Protein AF-A0A7V9J5Z7-F1 (afdb_monomer)

Solvent-accessible surface area (backbone atoms only — not comparable to full-atom values): 5614 Å² total; per-residue (Å²): 131,76,84,53,63,60,75,59,32,68,72,69,45,75,85,69,60,63,69,55,29,58,72,73,36,60,87,83,60,49,58,44,46,50,52,21,38,39,78,75,26,42,28,78,52,92,57,82,62,26,26,32,41,51,47,87,33,77,93,49,67,69,55,69,71,56,50,56,47,54,54,51,49,21,55,75,50,32,84,64,58,76,45,78,45,100,77,45,26,42,33,40,54,62,26,68,58

Radius of gyration: 14.34 Å; Cα contacts (8 Å, |Δi|>4): 137; chains: 1; bounding box: 35×30×29 Å

Sequence (97 aa):
MAVPDIPAAKRAGLPVDLDRLAADGDAWLSPEDRYALKTWGVCTQEQPGVFMIRVRNPGGALPTPHARGLARISRSFGPDWLHLTTRQNIELHWVED

Nearest PDB structures (foldseek):
  3mm6-assembly1_E  TM=7.416E-01  e=1.037E-02  Archaeoglobus fulgidus
  3b0n-assembly1_A  TM=6.525E-01  e=9.103E-03  Nicotiana tabacum
  3vm1-assembly1_A  TM=6.516E-01  e=9.103E-03  Nicotiana tabacum
  3vkt-assembly1_A  TM=6.502E-01  e=1.037E-02  Nicotiana tabacum
  3b0j-assembly1_A  TM=6.509E-01  e=1.181E-02  Nicotiana tabacum

pLDDT: mean 95.01, std 4.51, range [62.12, 98.25]

Mean predicted aligned error: 3.07 Å

Structure (mmCIF, N/CA/C/O backbone):
data_AF-A0A7V9J5Z7-F1
#
_entry.id   AF-A0A7V9J5Z7-F1
#
loop_
_atom_site.group_PDB
_atom_site.id
_atom_site.type_symbol
_atom_site.label_atom_id
_atom_site.label_alt_id
_atom_site.label_comp_id
_atom_site.label_asym_id
_atom_site.label_entity_id
_atom_site.label_seq_id
_atom_site.pdbx_PDB_ins_code
_atom_site.Cartn_x
_atom_site.Cartn_y
_atom_site.Cartn_z
_atom_site.occupancy
_atom_sit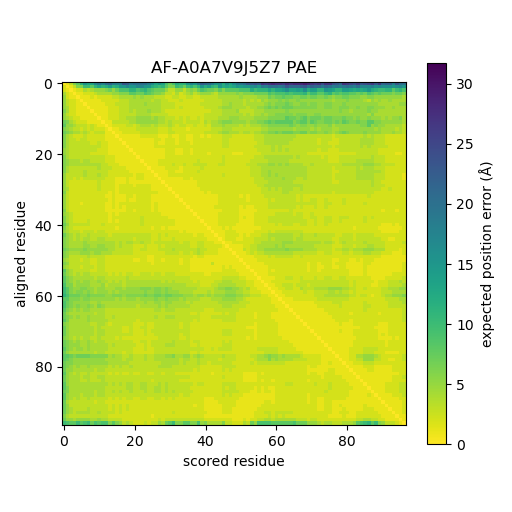e.B_iso_or_equiv
_atom_site.auth_seq_id
_atom_site.auth_comp_id
_atom_site.auth_asym_id
_atom_site.auth_atom_id
_atom_site.pdbx_PDB_model_num
ATOM 1 N N . MET A 1 1 ? 18.210 -6.152 -7.112 1.00 62.12 1 MET A N 1
ATOM 2 C CA . MET A 1 1 ? 17.244 -5.588 -8.082 1.00 62.12 1 MET A CA 1
ATOM 3 C C . MET A 1 1 ? 17.881 -4.385 -8.757 1.00 62.12 1 MET A C 1
ATOM 5 O O . MET A 1 1 ? 18.699 -3.736 -8.114 1.00 62.12 1 MET A O 1
ATOM 9 N N . ALA A 1 2 ? 17.552 -4.108 -10.019 1.00 77.31 2 ALA A N 1
ATOM 10 C CA . ALA A 1 2 ? 17.986 -2.875 -10.676 1.00 77.31 2 ALA A CA 1
ATOM 11 C C . ALA A 1 2 ? 17.389 -1.648 -9.958 1.00 77.31 2 ALA A C 1
ATOM 13 O O . ALA A 1 2 ? 16.302 -1.731 -9.383 1.00 77.31 2 ALA A O 1
ATOM 14 N N . VAL A 1 3 ? 18.125 -0.536 -9.941 1.00 87.25 3 VAL A N 1
ATOM 15 C CA . VAL A 1 3 ? 17.667 0.726 -9.342 1.00 87.25 3 VAL A CA 1
ATOM 16 C C . VAL A 1 3 ? 16.782 1.448 -10.363 1.00 87.25 3 VAL A C 1
ATOM 18 O O . VAL A 1 3 ? 17.261 1.663 -11.475 1.00 87.25 3 VAL A O 1
ATOM 21 N N . PRO A 1 4 ? 15.541 1.843 -10.017 1.00 90.25 4 PRO A N 1
ATOM 22 C CA . PRO A 1 4 ? 14.647 2.488 -10.972 1.00 90.25 4 PRO A CA 1
ATOM 23 C C . PRO A 1 4 ? 15.052 3.935 -11.281 1.00 90.25 4 PRO A C 1
ATOM 25 O O . PRO A 1 4 ? 15.537 4.656 -10.400 1.00 90.25 4 PRO A O 1
ATOM 28 N N . ASP A 1 5 ? 14.772 4.406 -12.501 1.00 93.31 5 ASP A N 1
ATOM 29 C CA . ASP A 1 5 ? 14.831 5.839 -12.839 1.00 93.31 5 ASP A CA 1
ATOM 30 C C . ASP A 1 5 ? 13.660 6.583 -12.174 1.00 93.31 5 ASP A C 1
ATOM 32 O O . ASP A 1 5 ? 12.544 6.688 -12.691 1.00 93.31 5 ASP A O 1
ATOM 36 N N . ILE A 1 6 ? 13.929 7.109 -10.980 1.00 92.12 6 ILE A N 1
ATOM 37 C CA . ILE A 1 6 ? 12.949 7.810 -10.148 1.00 92.12 6 ILE A CA 1
ATOM 38 C C . ILE A 1 6 ? 12.352 9.047 -10.848 1.00 92.12 6 ILE A C 1
ATOM 40 O O . ILE A 1 6 ? 11.123 9.193 -10.835 1.00 92.12 6 ILE A O 1
ATOM 44 N N . PRO A 1 7 ? 13.150 9.977 -11.419 1.00 93.81 7 PRO A N 1
ATOM 45 C CA . PRO A 1 7 ? 12.606 11.094 -12.184 1.00 93.81 7 PRO A CA 1
ATOM 46 C C . PRO A 1 7 ? 11.682 10.666 -13.326 1.00 93.81 7 PRO A C 1
ATOM 48 O O . PRO A 1 7 ? 10.636 11.293 -13.508 1.00 93.81 7 PRO A O 1
ATOM 51 N N . ALA A 1 8 ? 12.039 9.627 -14.085 1.00 90.62 8 ALA A N 1
ATOM 52 C CA . ALA A 1 8 ? 11.197 9.129 -15.169 1.00 90.62 8 ALA A CA 1
ATOM 53 C C . ALA A 1 8 ? 9.888 8.525 -14.646 1.00 90.62 8 ALA A C 1
ATOM 55 O O . ALA A 1 8 ? 8.821 8.933 -15.105 1.00 90.62 8 ALA A O 1
ATOM 56 N N . ALA A 1 9 ? 9.949 7.655 -13.634 1.00 89.50 9 ALA A N 1
ATOM 57 C CA . ALA A 1 9 ? 8.767 7.027 -13.041 1.00 89.50 9 ALA A CA 1
ATOM 58 C C . ALA A 1 9 ? 7.764 8.066 -12.505 1.00 89.50 9 ALA A C 1
ATOM 60 O O . ALA A 1 9 ? 6.565 7.971 -12.755 1.00 89.50 9 ALA A O 1
ATOM 61 N N . LYS A 1 10 ? 8.247 9.132 -11.848 1.00 89.81 10 LYS A N 1
ATOM 62 C CA . LYS A 1 10 ? 7.381 10.230 -11.375 1.00 89.81 10 LYS A CA 1
ATOM 63 C C . LYS A 1 10 ? 6.684 10.990 -12.504 1.00 89.81 10 LYS A C 1
ATOM 65 O O . LYS A 1 10 ? 5.586 11.491 -12.288 1.00 89.81 10 LYS A O 1
ATOM 70 N N . ARG A 1 11 ? 7.321 11.125 -13.673 1.00 92.31 11 ARG A N 1
ATOM 71 C CA . ARG A 1 11 ? 6.722 11.796 -14.840 1.00 92.31 11 ARG A CA 1
ATOM 72 C C . ARG A 1 11 ? 5.713 10.908 -15.564 1.00 92.31 11 ARG A C 1
ATOM 74 O O . ARG A 1 11 ? 4.758 11.439 -16.116 1.00 92.31 11 ARG A O 1
ATOM 81 N N . ALA A 1 12 ? 5.931 9.595 -15.570 1.00 89.44 12 ALA A N 1
ATOM 82 C CA . ALA A 1 12 ? 5.088 8.637 -16.280 1.00 89.44 12 ALA A CA 1
ATOM 83 C C . ALA A 1 12 ? 3.706 8.425 -15.628 1.00 89.44 12 ALA A C 1
ATOM 85 O O . ALA A 1 12 ? 2.763 8.050 -16.318 1.00 89.44 12 ALA A O 1
ATOM 86 N N . GLY A 1 13 ? 3.562 8.691 -14.325 1.00 92.25 13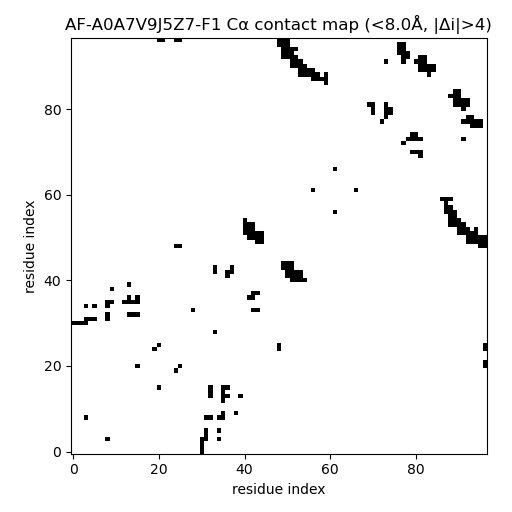 GLY A N 1
ATOM 87 C CA . GLY A 1 13 ? 2.309 8.467 -13.598 1.00 92.25 13 GLY A CA 1
ATOM 88 C C . GLY A 1 13 ? 2.193 7.031 -13.082 1.00 92.25 13 GLY A C 1
ATOM 89 O O . GLY A 1 13 ? 3.174 6.491 -12.576 1.00 92.25 13 GLY A O 1
ATOM 90 N N . LEU A 1 14 ? 0.995 6.434 -13.151 1.00 94.81 14 LEU A N 1
ATOM 91 C CA . LEU A 1 14 ? 0.766 5.027 -12.796 1.00 94.81 14 LEU A CA 1
ATOM 92 C C . LEU A 1 14 ? 0.603 4.187 -14.073 1.00 94.81 14 LEU A C 1
ATOM 94 O O . LEU A 1 14 ? -0.488 4.182 -14.638 1.00 94.81 14 LEU A O 1
ATOM 98 N N . PRO A 1 15 ? 1.657 3.496 -14.541 1.00 92.88 15 PRO A N 1
ATOM 99 C CA . PRO A 1 15 ? 1.563 2.601 -15.694 1.00 92.88 15 PRO A CA 1
ATOM 100 C C . PRO A 1 15 ? 0.998 1.218 -15.331 1.00 92.88 15 PRO A C 1
ATOM 102 O O . PRO A 1 15 ? 0.724 0.419 -16.221 1.00 92.88 15 PRO A O 1
ATOM 105 N N . VAL A 1 16 ? 0.855 0.924 -14.035 1.00 95.94 16 VAL A N 1
ATOM 106 C CA . VAL A 1 16 ? 0.432 -0.382 -13.525 1.00 95.94 16 VAL A CA 1
ATOM 107 C C . VAL A 1 16 ? -1.077 -0.540 -13.650 1.00 95.94 16 VAL A C 1
ATOM 109 O O . VAL A 1 16 ? -1.839 0.268 -13.120 1.00 95.94 16 VAL A O 1
ATOM 112 N N . ASP A 1 17 ? -1.486 -1.620 -14.306 1.00 96.38 17 ASP A N 1
ATOM 113 C CA . ASP A 1 17 ? -2.859 -2.110 -14.292 1.00 96.38 17 ASP A CA 1
ATOM 114 C C . ASP A 1 17 ? -3.144 -2.784 -12.939 1.00 96.38 17 ASP A C 1
ATOM 116 O O . ASP A 1 17 ? -2.573 -3.830 -12.620 1.00 96.38 17 ASP A O 1
ATOM 120 N N . LEU A 1 18 ? -3.991 -2.146 -12.127 1.00 95.38 18 LEU A N 1
ATOM 121 C CA . LEU A 1 18 ? -4.340 -2.633 -10.792 1.00 95.38 18 LEU A CA 1
ATOM 122 C C . LEU A 1 18 ? -5.281 -3.840 -10.832 1.00 95.38 18 LEU A C 1
ATOM 124 O O . LEU A 1 18 ? -5.219 -4.661 -9.922 1.00 95.38 18 LEU A O 1
ATOM 128 N N . ASP A 1 19 ? -6.115 -3.968 -11.867 1.00 96.75 19 ASP A N 1
ATOM 129 C CA . ASP A 1 19 ? -7.005 -5.123 -12.009 1.00 96.75 19 ASP A CA 1
ATOM 130 C C . ASP A 1 19 ? -6.183 -6.361 -12.362 1.00 96.75 19 ASP A C 1
ATOM 132 O O . ASP A 1 19 ? -6.402 -7.442 -11.816 1.00 96.75 19 ASP A O 1
ATOM 136 N N . ARG A 1 20 ? -5.175 -6.190 -13.226 1.00 97.44 20 ARG A N 1
ATOM 137 C CA . ARG A 1 20 ? -4.203 -7.247 -13.501 1.00 97.44 20 ARG A CA 1
ATOM 138 C C . ARG A 1 20 ? -3.376 -7.596 -12.270 1.00 97.44 20 ARG A C 1
ATOM 140 O O . ARG A 1 20 ? -3.137 -8.774 -12.041 1.00 97.44 20 ARG A O 1
ATOM 147 N N . LEU A 1 21 ? -2.927 -6.601 -11.501 1.00 96.88 21 LEU A N 1
ATOM 148 C CA . LEU A 1 21 ? -2.191 -6.844 -10.258 1.00 96.88 21 LEU A CA 1
ATOM 149 C C . LEU A 1 21 ? -3.011 -7.742 -9.317 1.00 96.88 21 LEU A C 1
ATOM 151 O O . LEU A 1 21 ? -2.537 -8.821 -8.993 1.00 96.88 21 LEU A O 1
ATOM 155 N N . ALA A 1 22 ? -4.271 -7.376 -9.057 1.00 95.12 22 ALA A N 1
ATOM 156 C CA . ALA A 1 22 ? -5.192 -8.129 -8.199 1.00 95.12 22 ALA A CA 1
ATOM 157 C C . ALA A 1 22 ? -5.560 -9.536 -8.709 1.00 95.12 22 ALA A C 1
ATOM 159 O O . ALA A 1 22 ? -6.071 -10.357 -7.949 1.00 95.12 22 ALA A O 1
ATOM 160 N N . ALA A 1 23 ? -5.390 -9.810 -10.005 1.00 97.00 23 ALA A N 1
ATOM 161 C CA . ALA A 1 23 ? -5.724 -11.101 -10.608 1.00 97.00 23 ALA A CA 1
ATOM 162 C C . ALA A 1 23 ? -4.506 -12.026 -10.760 1.00 97.00 23 ALA A C 1
ATOM 164 O O . ALA A 1 23 ? -4.616 -13.233 -10.536 1.00 97.00 23 ALA A O 1
ATOM 165 N N . ASP A 1 24 ? -3.366 -11.465 -11.166 1.00 97.06 24 ASP A N 1
ATOM 166 C CA . ASP A 1 24 ? -2.158 -12.205 -11.547 1.00 97.06 24 ASP A CA 1
ATOM 167 C C . ASP A 1 24 ? -1.069 -12.178 -10.454 1.00 97.06 24 ASP A C 1
ATOM 169 O O . ASP A 1 24 ? -0.087 -12.921 -10.552 1.00 97.06 24 ASP A O 1
ATOM 173 N N . GLY A 1 25 ? -1.202 -11.306 -9.451 1.00 96.19 25 GLY A N 1
ATOM 174 C CA . GLY A 1 25 ? -0.176 -11.006 -8.456 1.00 96.19 25 GLY A CA 1
ATOM 175 C C . GLY A 1 25 ? 0.962 -10.122 -8.983 1.00 96.19 25 GLY A C 1
ATOM 176 O O . GLY A 1 25 ? 0.977 -9.646 -10.123 1.00 96.19 25 GLY A O 1
ATOM 177 N N . ASP A 1 26 ? 1.963 -9.888 -8.139 1.00 95.75 26 ASP A N 1
ATOM 178 C CA . ASP A 1 26 ? 2.984 -8.851 -8.307 1.00 95.75 26 ASP A CA 1
ATOM 179 C C . ASP A 1 26 ? 4.241 -9.299 -9.077 1.00 95.75 26 ASP A C 1
ATOM 181 O O . ASP A 1 26 ? 5.152 -8.500 -9.343 1.00 95.75 26 ASP A O 1
ATOM 185 N N . ALA A 1 27 ? 4.303 -10.575 -9.461 1.00 95.00 27 ALA A N 1
ATOM 186 C CA . ALA A 1 27 ? 5.493 -11.206 -10.030 1.00 95.00 27 ALA A CA 1
ATOM 187 C C . ALA A 1 27 ? 5.946 -10.583 -11.364 1.00 95.00 27 ALA A C 1
ATOM 189 O O . ALA A 1 27 ? 7.122 -10.670 -11.722 1.00 95.00 27 ALA A O 1
ATOM 190 N N . TRP A 1 28 ? 5.032 -9.944 -12.102 1.00 95.12 28 TRP A N 1
ATOM 191 C CA . TRP A 1 28 ? 5.320 -9.294 -13.384 1.00 95.12 28 TRP A CA 1
ATOM 192 C C . TRP A 1 28 ? 5.818 -7.847 -13.248 1.00 95.12 28 TRP A C 1
ATOM 194 O O . TRP A 1 28 ? 6.280 -7.278 -14.238 1.00 95.12 28 TRP A O 1
ATOM 204 N N . LEU A 1 29 ? 5.740 -7.245 -12.056 1.00 95.06 29 LEU A N 1
ATOM 205 C CA . LEU A 1 29 ? 6.092 -5.840 -11.848 1.00 95.06 29 LEU A CA 1
ATOM 206 C C . LEU A 1 29 ? 7.604 -5.602 -11.936 1.00 95.06 29 LEU A C 1
ATOM 208 O O . LEU A 1 29 ? 8.395 -6.200 -11.195 1.00 95.06 29 LEU A O 1
ATOM 212 N N . SER A 1 30 ? 7.998 -4.633 -12.760 1.00 94.19 30 SER A N 1
ATOM 213 C CA . SER A 1 30 ? 9.373 -4.128 -12.807 1.00 94.19 30 SER A CA 1
ATOM 214 C C . SER A 1 30 ? 9.724 -3.268 -11.573 1.00 94.19 30 SER A C 1
ATOM 216 O O . SER A 1 30 ? 8.836 -2.822 -10.836 1.00 94.19 30 SER A O 1
ATOM 218 N N . PRO A 1 31 ? 11.016 -2.982 -11.312 1.00 93.00 31 PRO A N 1
ATOM 219 C CA . PRO A 1 31 ? 11.413 -2.019 -10.280 1.00 93.00 31 PRO A CA 1
ATOM 220 C C . PRO A 1 31 ? 10.789 -0.626 -10.467 1.00 93.00 31 PRO A C 1
ATOM 222 O O . PRO A 1 31 ? 10.448 0.038 -9.484 1.00 93.00 31 PRO A O 1
ATOM 225 N N . GLU A 1 32 ? 10.621 -0.186 -11.712 1.00 93.94 32 GLU A N 1
ATOM 226 C CA . GLU A 1 32 ? 9.968 1.066 -12.085 1.00 93.94 32 GLU A CA 1
ATOM 227 C C . GLU A 1 32 ? 8.480 1.051 -11.725 1.00 93.94 32 GLU A C 1
ATOM 229 O O . GLU A 1 32 ? 8.006 2.005 -11.107 1.00 93.94 32 GLU A O 1
ATOM 234 N N . ASP A 1 33 ? 7.771 -0.042 -12.021 1.00 95.19 33 ASP A N 1
ATOM 235 C CA . ASP A 1 33 ? 6.355 -0.223 -11.668 1.00 95.19 33 ASP A CA 1
ATOM 236 C C . ASP A 1 33 ? 6.151 -0.183 -10.152 1.00 95.19 33 ASP A C 1
ATOM 238 O O . ASP A 1 33 ? 5.281 0.524 -9.638 1.00 95.19 33 ASP A O 1
ATOM 242 N N . ARG A 1 34 ? 7.023 -0.876 -9.412 1.00 94.81 34 ARG A N 1
ATOM 243 C CA . ARG A 1 34 ? 7.029 -0.880 -7.941 1.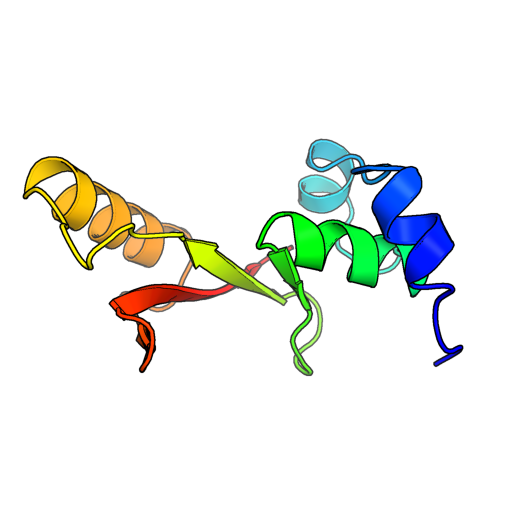00 94.81 34 ARG A CA 1
ATOM 244 C C . ARG A 1 34 ? 7.278 0.518 -7.374 1.00 94.81 34 ARG A C 1
ATOM 246 O O . ARG A 1 34 ? 6.654 0.916 -6.386 1.00 94.81 34 ARG A O 1
ATOM 253 N N . TYR A 1 35 ? 8.159 1.301 -8.001 1.00 95.12 35 TYR A N 1
ATOM 254 C CA . TYR A 1 35 ? 8.366 2.696 -7.613 1.00 95.12 35 TYR A CA 1
ATOM 255 C C . TYR A 1 35 ? 7.165 3.583 -7.970 1.00 95.12 35 TYR A C 1
ATOM 257 O O . TYR A 1 35 ? 6.789 4.451 -7.177 1.00 95.12 35 TYR A O 1
ATOM 265 N N . ALA A 1 36 ? 6.548 3.371 -9.132 1.00 95.38 36 ALA A N 1
ATOM 266 C CA . ALA A 1 36 ? 5.356 4.094 -9.549 1.00 95.38 36 ALA A CA 1
ATOM 267 C C . ALA A 1 36 ? 4.202 3.850 -8.566 1.00 95.38 36 ALA A C 1
ATOM 269 O O . ALA A 1 36 ? 3.680 4.817 -8.015 1.00 95.38 36 ALA A O 1
ATOM 270 N N . LEU A 1 37 ? 3.896 2.596 -8.222 1.00 96.50 37 LEU A N 1
ATOM 271 C CA . LEU A 1 37 ? 2.910 2.225 -7.194 1.00 96.50 37 LEU A CA 1
ATOM 272 C C . LEU A 1 37 ? 3.127 2.967 -5.869 1.00 96.50 37 LEU A C 1
ATOM 274 O O . LEU A 1 37 ? 2.192 3.541 -5.301 1.00 96.50 37 LEU A O 1
ATOM 278 N N . LYS A 1 38 ? 4.385 3.068 -5.420 1.00 95.75 38 LYS A N 1
ATOM 279 C CA . LYS A 1 38 ? 4.740 3.785 -4.186 1.00 95.75 38 LYS A CA 1
ATOM 280 C C . LYS A 1 38 ? 4.335 5.257 -4.230 1.00 95.75 38 LYS A C 1
ATOM 282 O O . LYS A 1 38 ? 3.970 5.826 -3.198 1.00 95.75 38 LYS A O 1
ATOM 287 N N . THR A 1 39 ? 4.385 5.894 -5.399 1.00 94.81 39 THR A N 1
ATOM 288 C CA . THR A 1 39 ? 3.964 7.298 -5.556 1.00 94.81 39 THR A CA 1
ATOM 289 C C . THR A 1 39 ? 2.453 7.486 -5.378 1.00 94.81 39 THR A C 1
ATOM 291 O O . THR A 1 39 ? 2.021 8.580 -5.016 1.00 94.81 39 THR A O 1
ATOM 294 N N . TRP A 1 40 ? 1.684 6.401 -5.509 1.00 95.62 40 TRP A N 1
ATOM 295 C CA . TRP A 1 40 ? 0.235 6.323 -5.300 1.00 95.62 40 TRP A CA 1
ATOM 296 C C . TRP A 1 40 ? -0.157 5.708 -3.948 1.00 95.62 40 TRP A C 1
ATOM 298 O O . TRP A 1 40 ? -1.336 5.521 -3.669 1.00 95.62 40 TRP A O 1
ATOM 308 N N . GLY A 1 41 ? 0.817 5.446 -3.072 1.00 96.75 41 GLY A N 1
ATOM 309 C CA . GLY A 1 41 ? 0.584 4.927 -1.724 1.00 96.75 41 GLY A CA 1
ATOM 310 C C . GLY A 1 41 ? 0.582 3.403 -1.612 1.00 96.75 41 GLY A C 1
ATOM 311 O O . GLY A 1 41 ? 0.446 2.914 -0.496 1.00 96.75 41 GLY A O 1
ATOM 312 N N . VAL A 1 42 ? 0.804 2.669 -2.706 1.00 97.38 42 VAL A N 1
ATOM 313 C CA . VAL A 1 42 ? 0.943 1.204 -2.720 1.00 97.38 42 VAL A CA 1
ATOM 314 C C . VAL A 1 42 ? 2.427 0.852 -2.630 1.00 97.38 42 VAL A C 1
ATOM 316 O O . VAL A 1 42 ? 3.192 1.058 -3.565 1.00 97.38 42 VAL A O 1
ATOM 319 N N . CYS A 1 43 ? 2.883 0.403 -1.468 1.00 96.56 43 CYS A N 1
ATOM 320 C CA . CYS A 1 43 ? 4.302 0.236 -1.170 1.00 96.56 43 CYS A CA 1
ATOM 321 C C . CYS A 1 43 ? 4.652 -1.246 -1.042 1.00 96.56 43 CYS A C 1
ATOM 323 O O . CYS A 1 43 ? 4.108 -1.932 -0.183 1.00 96.56 43 CYS A O 1
ATOM 325 N N . THR A 1 44 ? 5.597 -1.724 -1.850 1.00 94.88 44 THR A N 1
ATOM 326 C CA . THR A 1 44 ? 6.124 -3.093 -1.746 1.00 94.88 44 THR A CA 1
ATOM 327 C C . THR A 1 44 ? 6.697 -3.363 -0.358 1.00 94.88 44 THR A C 1
ATOM 329 O O . THR A 1 44 ? 7.383 -2.497 0.201 1.00 94.88 44 THR A O 1
ATOM 332 N N . GLN A 1 45 ? 6.468 -4.564 0.162 1.00 94.62 45 GLN A N 1
ATOM 333 C CA . GLN A 1 45 ? 7.126 -5.059 1.368 1.00 94.62 45 GLN A CA 1
ATOM 334 C C . GLN A 1 45 ? 8.269 -6.022 1.015 1.00 94.62 45 GLN A C 1
ATOM 336 O O . GLN A 1 45 ? 8.478 -6.352 -0.150 1.00 94.62 45 GLN A O 1
ATOM 341 N N . GLU A 1 46 ? 9.054 -6.429 2.015 1.00 91.94 46 GLU A N 1
ATOM 342 C CA . GLU A 1 46 ? 10.041 -7.505 1.829 1.00 91.94 46 GLU A CA 1
ATOM 343 C C . GLU A 1 46 ? 9.359 -8.872 1.715 1.00 91.94 46 GLU A C 1
ATOM 345 O O . GLU A 1 46 ? 9.885 -9.782 1.077 1.00 91.94 46 GLU A O 1
ATOM 350 N N . GLN A 1 47 ? 8.184 -9.009 2.333 1.00 94.31 47 GLN A N 1
ATOM 351 C CA . GLN A 1 47 ? 7.327 -10.172 2.194 1.00 94.31 47 GLN A CA 1
ATOM 352 C C . GLN A 1 47 ? 6.738 -10.208 0.771 1.00 94.31 47 GLN A C 1
ATOM 354 O O . GLN A 1 47 ? 6.222 -9.187 0.311 1.00 94.31 47 GLN A O 1
ATOM 359 N N . PRO A 1 48 ? 6.818 -11.352 0.069 1.00 92.06 48 PRO A N 1
ATOM 360 C CA . PRO A 1 48 ? 6.254 -11.495 -1.270 1.00 92.06 48 PRO A CA 1
ATOM 361 C C . PRO A 1 48 ? 4.722 -11.515 -1.230 1.00 92.06 48 PRO A C 1
ATOM 363 O O . PRO A 1 48 ? 4.141 -11.956 -0.238 1.00 92.06 48 PRO A O 1
ATOM 366 N N . GLY A 1 49 ? 4.089 -11.073 -2.321 1.00 95.06 49 GLY A N 1
ATOM 367 C CA . GLY A 1 49 ? 2.633 -11.117 -2.493 1.00 95.06 49 GLY A CA 1
ATOM 368 C C . GLY A 1 49 ? 1.849 -10.163 -1.592 1.00 95.06 49 GLY A C 1
ATOM 369 O O . GLY A 1 49 ? 0.652 -10.330 -1.406 1.00 95.06 49 GLY A O 1
ATOM 370 N N . VAL A 1 50 ? 2.519 -9.192 -0.959 1.00 97.12 50 VAL A N 1
ATOM 371 C CA . VAL A 1 50 ? 1.853 -8.229 -0.080 1.00 97.12 50 VAL A CA 1
ATOM 372 C C . VAL A 1 50 ? 2.407 -6.814 -0.204 1.00 97.12 50 VAL A C 1
ATOM 374 O O . VAL A 1 50 ? 3.596 -6.563 -0.435 1.00 97.12 50 VAL A O 1
ATOM 377 N N . PHE A 1 51 ? 1.522 -5.858 0.053 1.00 98.06 51 PHE A N 1
ATOM 378 C CA . PHE A 1 51 ? 1.788 -4.433 0.031 1.00 98.06 51 PHE A CA 1
ATOM 379 C C . PHE A 1 51 ? 1.419 -3.762 1.360 1.00 98.06 51 PHE A C 1
ATOM 381 O O . PHE A 1 51 ? 0.545 -4.190 2.117 1.00 98.06 51 PHE A O 1
ATOM 388 N N . MET A 1 52 ? 2.103 -2.654 1.646 1.00 98.06 52 MET A N 1
ATOM 389 C CA . MET A 1 52 ? 1.635 -1.642 2.586 1.00 98.06 52 MET A CA 1
ATOM 390 C C . MET A 1 52 ? 0.884 -0.559 1.816 1.00 98.06 52 MET A C 1
ATOM 392 O O . MET A 1 52 ? 1.423 0.009 0.867 1.00 98.06 52 MET A O 1
ATOM 396 N N . ILE A 1 53 ? -0.326 -0.227 2.257 1.00 97.94 53 ILE A N 1
ATOM 397 C CA . ILE A 1 53 ? -1.133 0.848 1.682 1.00 97.94 53 ILE A CA 1
ATOM 398 C C . ILE A 1 53 ? -1.124 2.047 2.624 1.00 97.94 53 ILE A C 1
ATOM 400 O O . ILE A 1 53 ? -1.621 1.973 3.749 1.00 97.94 53 ILE A O 1
ATOM 404 N N . ARG A 1 54 ? -0.590 3.180 2.160 1.00 98.00 54 ARG A N 1
ATOM 405 C CA . ARG A 1 54 ? -0.558 4.432 2.924 1.00 98.00 54 ARG A CA 1
ATOM 406 C C . ARG A 1 54 ? -1.714 5.343 2.538 1.00 98.00 54 ARG A C 1
ATOM 408 O O . ARG A 1 54 ? -1.776 5.855 1.422 1.00 98.00 54 ARG A O 1
ATOM 415 N N . VAL A 1 55 ? -2.552 5.663 3.517 1.00 96.88 55 VAL A N 1
ATOM 416 C CA . VAL A 1 55 ? -3.648 6.627 3.383 1.00 96.88 55 VAL A CA 1
ATOM 417 C C . VAL A 1 55 ? -3.182 7.993 3.876 1.00 96.88 55 VAL A C 1
ATOM 419 O O . VAL A 1 55 ? -2.776 8.157 5.030 1.00 96.88 55 VAL A O 1
ATOM 422 N N . ARG A 1 56 ? -3.235 9.001 2.999 1.00 95.50 56 ARG A N 1
ATOM 423 C CA . ARG A 1 56 ? -2.908 10.383 3.371 1.00 95.50 56 ARG A CA 1
ATOM 424 C C . ARG A 1 56 ? -4.042 10.985 4.205 1.00 95.50 56 ARG A C 1
ATOM 426 O O . ARG A 1 56 ? -5.190 10.992 3.779 1.00 95.50 56 ARG A O 1
ATOM 433 N N . ASN A 1 57 ? -3.688 11.557 5.350 1.00 96.00 57 ASN A N 1
ATOM 434 C CA . ASN A 1 57 ? -4.590 12.176 6.313 1.00 96.00 57 ASN A CA 1
ATOM 435 C C . ASN A 1 57 ? -4.123 13.613 6.627 1.00 96.00 57 ASN A C 1
ATOM 437 O O . ASN A 1 57 ? -3.350 13.828 7.567 1.00 96.00 57 ASN A O 1
ATOM 441 N N . PRO A 1 58 ? -4.508 14.611 5.808 1.00 94.69 58 PRO A N 1
ATOM 442 C CA . PRO A 1 58 ? -4.070 15.993 5.987 1.00 94.69 58 PRO A CA 1
ATOM 443 C C . PRO A 1 58 ? -4.418 16.531 7.381 1.00 94.69 58 PRO A C 1
ATOM 445 O O . PRO A 1 58 ? -5.558 16.438 7.829 1.00 94.69 58 PRO A O 1
ATOM 448 N N . GLY A 1 59 ? -3.421 17.082 8.079 1.00 95.75 59 GLY A N 1
ATOM 449 C CA . GLY A 1 59 ? -3.592 17.627 9.431 1.00 95.75 59 GLY A CA 1
ATOM 450 C C . GLY A 1 59 ? -3.959 16.593 10.503 1.00 95.75 59 GLY A C 1
ATOM 451 O O . GLY A 1 59 ? -4.344 16.980 11.601 1.00 95.75 59 GLY A O 1
ATOM 452 N N . GLY A 1 60 ? -3.883 15.293 10.200 1.00 95.25 60 GLY A N 1
ATOM 453 C CA . GLY A 1 60 ? -4.269 14.239 11.137 1.00 95.25 60 GLY A CA 1
ATOM 454 C C . GLY A 1 60 ? -5.783 14.101 11.353 1.00 95.25 60 GLY A C 1
ATOM 455 O O . GLY A 1 60 ? -6.200 13.306 12.195 1.00 95.25 60 GLY A O 1
ATOM 456 N N . ALA A 1 61 ? -6.620 14.832 10.611 1.00 95.94 61 ALA A N 1
ATOM 457 C CA . ALA A 1 61 ? -8.060 14.880 10.835 1.00 95.94 61 ALA A CA 1
ATOM 458 C C . ALA A 1 61 ? -8.777 13.633 10.290 1.00 95.94 61 ALA A C 1
ATOM 460 O O . ALA A 1 61 ? -9.040 13.525 9.095 1.00 95.94 61 ALA A O 1
ATOM 461 N N . LEU A 1 62 ? -9.171 12.722 11.187 1.00 95.56 62 LEU A N 1
ATOM 462 C CA . LEU A 1 62 ? -9.873 11.487 10.831 1.00 95.56 62 LEU A CA 1
ATOM 463 C C . LEU A 1 62 ? -11.330 11.479 11.340 1.00 95.56 62 LEU A C 1
ATOM 465 O O . LEU A 1 62 ? -11.591 11.023 12.455 1.00 95.56 62 LEU A O 1
ATOM 469 N N . PRO A 1 63 ? -12.305 11.948 10.535 1.00 96.62 63 PRO A N 1
ATOM 470 C CA . PRO A 1 63 ? -13.722 11.855 10.869 1.00 96.62 63 PRO A CA 1
ATOM 471 C C . PRO A 1 63 ? -14.170 10.420 11.164 1.00 96.62 63 PRO A C 1
ATOM 473 O O . PRO A 1 63 ? -13.706 9.462 10.539 1.00 96.62 63 PRO A O 1
ATOM 476 N N . THR A 1 64 ? -15.153 10.268 12.055 1.00 98.00 64 THR A N 1
ATOM 477 C CA . THR A 1 64 ? -15.688 8.958 12.461 1.00 98.00 64 THR A CA 1
ATOM 478 C C . THR A 1 64 ? -16.087 8.047 11.287 1.00 98.00 64 THR A C 1
ATOM 480 O O . THR A 1 64 ? -15.767 6.858 11.352 1.00 98.00 64 THR A O 1
ATOM 483 N N . PRO A 1 65 ? -16.728 8.528 10.198 1.00 98.00 65 PRO A N 1
ATOM 484 C CA . PRO A 1 65 ? -17.042 7.672 9.052 1.00 98.00 65 PRO A CA 1
ATOM 485 C C . PRO A 1 65 ? -15.797 7.092 8.367 1.00 98.00 65 PRO A C 1
ATOM 487 O O . PRO A 1 65 ? -15.791 5.909 8.029 1.00 98.00 65 PRO A O 1
ATOM 490 N N . HIS A 1 66 ? -14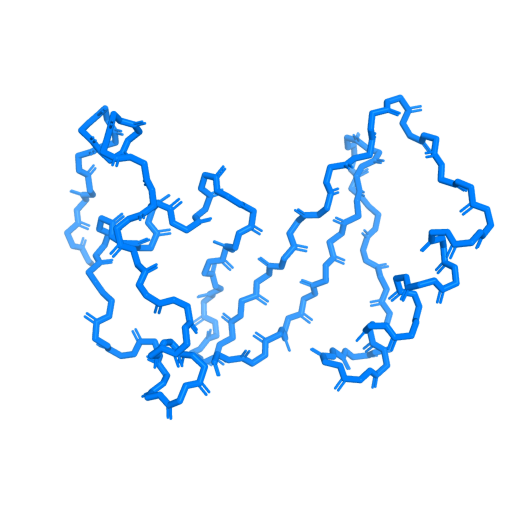.729 7.886 8.225 1.00 97.12 66 HIS A N 1
ATOM 491 C CA . HIS A 1 66 ? -13.462 7.438 7.639 1.00 97.12 66 HIS A CA 1
ATOM 492 C C . HIS A 1 66 ? -12.751 6.443 8.557 1.00 97.12 66 HIS A C 1
ATOM 494 O O . HIS A 1 66 ? -12.321 5.394 8.088 1.00 97.12 66 HIS A O 1
ATOM 500 N N . ALA A 1 67 ? -12.712 6.706 9.869 1.00 96.50 67 ALA A N 1
ATOM 501 C CA . ALA A 1 67 ? -12.155 5.769 10.847 1.00 96.50 67 ALA A CA 1
ATOM 502 C C . ALA A 1 67 ? -12.865 4.405 10.800 1.00 96.50 67 ALA A C 1
ATOM 504 O O . ALA A 1 67 ? -12.221 3.359 10.733 1.00 96.50 67 ALA A O 1
ATOM 505 N N . ARG A 1 68 ? -14.207 4.403 10.764 1.00 97.88 68 ARG A N 1
ATOM 506 C CA . ARG A 1 68 ? -14.995 3.167 10.624 1.00 97.88 68 ARG A CA 1
ATOM 507 C C . ARG A 1 68 ? -14.766 2.483 9.274 1.00 97.88 68 ARG A C 1
ATOM 509 O O . ARG A 1 68 ? -14.787 1.258 9.224 1.00 97.88 68 ARG A O 1
ATOM 516 N N . GLY A 1 69 ? -14.565 3.252 8.203 1.00 97.94 69 GLY A N 1
ATOM 517 C CA . GLY A 1 69 ? -14.204 2.739 6.881 1.00 97.94 69 GLY A CA 1
ATOM 518 C C . GLY A 1 69 ? -12.865 2.007 6.896 1.00 97.94 69 GLY A C 1
ATOM 519 O O . GLY A 1 69 ? -12.823 0.832 6.548 1.00 97.94 69 GLY A O 1
ATOM 520 N N . LEU A 1 70 ? -11.812 2.658 7.396 1.00 97.25 70 LEU A N 1
ATOM 521 C CA . LEU A 1 70 ? -10.478 2.064 7.528 1.00 97.25 70 LEU A CA 1
ATOM 522 C C . LEU A 1 70 ? -10.498 0.799 8.392 1.00 97.25 70 LEU A C 1
ATOM 524 O O . LEU A 1 70 ? -9.892 -0.199 8.022 1.00 97.25 70 LEU A O 1
ATOM 528 N N . ALA A 1 71 ? -11.251 0.806 9.496 1.00 97.12 71 ALA A N 1
ATOM 529 C CA . ALA A 1 71 ? -11.402 -0.374 10.3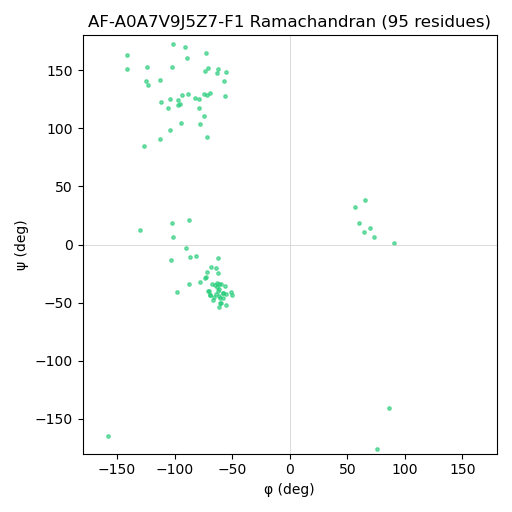44 1.00 97.12 71 ALA A CA 1
ATOM 530 C C . ALA A 1 71 ? -12.082 -1.549 9.616 1.00 97.12 71 ALA A C 1
ATOM 532 O O . ALA A 1 71 ? -11.729 -2.698 9.850 1.00 97.12 71 ALA A O 1
ATOM 533 N N . ARG A 1 72 ? -13.062 -1.290 8.736 1.00 98.25 72 ARG A N 1
ATOM 534 C CA . ARG A 1 72 ? -13.666 -2.351 7.911 1.00 98.25 72 ARG A CA 1
ATOM 535 C C . ARG A 1 72 ? -12.687 -2.876 6.865 1.00 98.25 72 ARG A C 1
ATOM 537 O O . ARG A 1 72 ? -12.587 -4.084 6.721 1.00 98.25 72 ARG A O 1
ATOM 544 N N . ILE A 1 73 ? -11.958 -1.989 6.187 1.00 97.56 73 ILE A N 1
ATOM 545 C C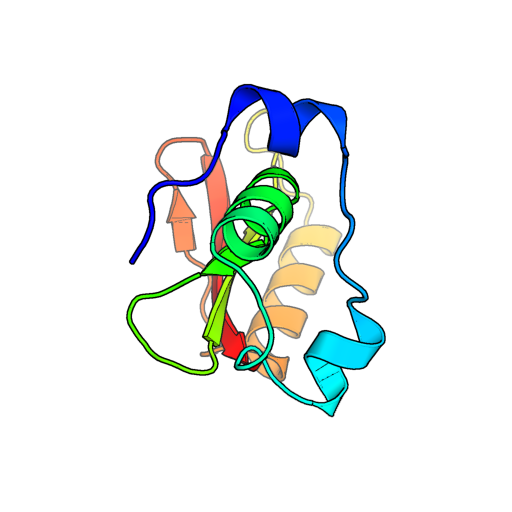A . ILE A 1 73 ? -10.962 -2.378 5.177 1.00 97.56 73 ILE A CA 1
ATOM 546 C C . ILE A 1 73 ? -9.874 -3.244 5.819 1.00 97.56 73 ILE A C 1
ATOM 548 O O . ILE A 1 73 ? -9.574 -4.310 5.298 1.00 97.56 73 ILE A O 1
ATOM 552 N N . SER A 1 74 ? -9.347 -2.841 6.979 1.00 97.06 74 SER A N 1
ATOM 553 C CA . SER A 1 74 ? -8.324 -3.612 7.696 1.00 97.06 74 SER A CA 1
ATOM 554 C C . SER A 1 74 ? -8.809 -5.002 8.128 1.00 97.06 74 SER A C 1
ATOM 556 O O . SER A 1 74 ? -8.036 -5.947 8.064 1.00 97.06 74 SER A O 1
ATOM 558 N N . ARG A 1 75 ? -10.092 -5.168 8.487 1.00 97.19 75 ARG A N 1
ATOM 559 C CA . ARG A 1 75 ? -10.673 -6.500 8.750 1.00 97.19 75 ARG A CA 1
ATOM 560 C C . ARG A 1 75 ? -10.788 -7.385 7.522 1.00 97.19 75 ARG A C 1
ATOM 562 O O . ARG A 1 75 ? -10.744 -8.600 7.653 1.00 97.19 75 ARG A O 1
ATOM 569 N N . SER A 1 76 ? -11.054 -6.787 6.367 1.00 97.06 76 SER A N 1
ATOM 570 C CA . SER A 1 76 ? -11.326 -7.532 5.138 1.00 97.06 76 SER A CA 1
ATOM 571 C C . SER A 1 76 ? -10.061 -7.877 4.361 1.00 97.06 76 SER A C 1
ATOM 573 O O . SER A 1 76 ? -10.024 -8.924 3.734 1.00 97.06 76 SER A O 1
ATOM 575 N N . PHE A 1 77 ? -9.056 -7.002 4.395 1.00 96.06 77 PHE A N 1
ATOM 576 C CA . PHE A 1 77 ? -7.882 -7.069 3.519 1.00 96.06 77 PHE A CA 1
ATOM 577 C C . PHE A 1 77 ? -6.558 -6.970 4.282 1.00 96.06 77 PHE A C 1
ATOM 579 O O . PHE A 1 77 ? -5.523 -6.696 3.690 1.00 96.06 77 PHE A O 1
ATOM 586 N N . GLY A 1 78 ? -6.586 -7.097 5.605 1.00 93.12 78 GLY A N 1
ATOM 587 C CA . GLY A 1 78 ? -5.401 -6.969 6.434 1.00 93.12 78 GLY A CA 1
ATOM 588 C C . GLY A 1 78 ? -5.567 -7.668 7.784 1.00 93.12 78 GLY A C 1
ATOM 589 O O . GLY A 1 78 ? -6.482 -8.467 7.980 1.00 93.12 78 GLY A O 1
ATOM 590 N N . PRO A 1 79 ? -4.686 -7.365 8.743 1.00 94.81 79 PRO A N 1
ATOM 591 C CA . PRO A 1 79 ? -4.604 -8.087 10.011 1.00 94.81 79 PRO A CA 1
ATOM 592 C C . PRO A 1 79 ? -5.542 -7.560 11.121 1.00 94.81 79 PRO A C 1
ATOM 594 O O . PRO A 1 79 ? -5.259 -7.779 12.297 1.00 94.81 79 PRO A O 1
ATOM 597 N N . ASP A 1 80 ? -6.623 -6.838 10.789 1.00 96.50 80 ASP A N 1
ATOM 598 C CA . ASP A 1 80 ? -7.546 -6.189 11.753 1.00 96.50 80 ASP A CA 1
ATOM 599 C C . ASP A 1 80 ? -6.865 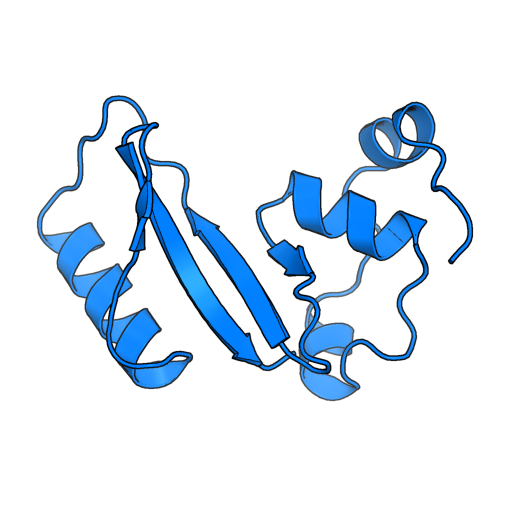-5.200 12.727 1.00 96.50 80 ASP A C 1
ATOM 601 O O . ASP A 1 80 ? -7.268 -5.000 13.874 1.00 96.50 80 ASP A O 1
ATOM 605 N N . TRP A 1 81 ? -5.812 -4.527 12.259 1.00 97.25 81 TRP A N 1
ATOM 606 C CA . TRP A 1 81 ? -5.241 -3.357 12.925 1.00 97.25 81 TRP A CA 1
ATOM 607 C C . TRP A 1 81 ? -4.789 -2.294 11.917 1.00 97.25 81 TRP A C 1
ATOM 609 O O . TRP A 1 81 ? -4.669 -2.537 10.715 1.00 97.25 81 TRP A O 1
ATOM 619 N N . LEU A 1 82 ? -4.590 -1.070 12.406 1.00 97.44 82 LEU A N 1
ATOM 620 C CA . LEU A 1 82 ? -4.138 0.074 11.615 1.00 97.44 82 LEU A CA 1
ATOM 621 C C . LEU A 1 82 ? -2.858 0.637 12.225 1.00 97.44 82 LEU A C 1
ATOM 623 O O . LEU A 1 82 ? -2.772 0.797 13.444 1.00 97.44 82 LEU A O 1
ATOM 627 N N . HIS A 1 83 ? -1.882 0.977 11.387 1.00 97.88 83 HIS A N 1
ATOM 628 C CA . HIS A 1 83 ? -0.672 1.658 11.833 1.00 97.88 83 HIS A CA 1
ATOM 629 C C . HIS A 1 83 ? -0.883 3.17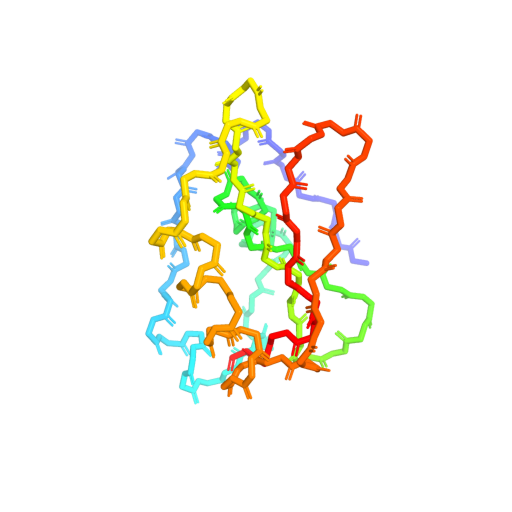2 11.821 1.00 97.88 83 HIS A C 1
ATOM 631 O O . HIS A 1 83 ? -1.274 3.736 10.797 1.00 97.88 83 HIS A O 1
ATOM 637 N N . LEU A 1 84 ? -0.564 3.853 12.921 1.00 97.44 84 LEU A N 1
ATOM 638 C CA . LEU A 1 84 ? -0.484 5.313 12.959 1.00 97.44 84 LEU A CA 1
ATOM 639 C C . LEU A 1 84 ? 0.970 5.746 12.792 1.00 97.44 84 LEU A C 1
ATOM 641 O O . LEU A 1 84 ? 1.840 5.349 13.559 1.00 97.44 84 LEU A O 1
ATOM 645 N N . THR A 1 85 ? 1.229 6.587 11.797 1.00 97.75 85 THR A N 1
ATOM 646 C CA . THR A 1 85 ? 2.590 7.045 11.486 1.00 97.75 85 THR A CA 1
ATOM 647 C C . THR A 1 85 ? 2.958 8.310 12.262 1.00 97.75 85 THR A C 1
ATOM 649 O O . THR A 1 85 ? 2.101 9.112 12.637 1.00 97.75 85 THR A O 1
ATOM 652 N N . THR A 1 86 ? 4.258 8.592 12.373 1.00 97.75 86 THR A N 1
ATOM 653 C CA . THR A 1 86 ? 4.791 9.851 12.936 1.00 97.75 86 THR A CA 1
ATOM 654 C C . THR A 1 86 ? 4.392 11.106 12.151 1.00 97.75 86 THR A C 1
ATOM 656 O O . THR A 1 86 ? 4.571 12.224 12.626 1.00 97.75 86 THR A O 1
ATOM 659 N N . ARG A 1 87 ? 3.831 10.941 10.947 1.00 97.25 87 ARG A N 1
ATOM 660 C CA . ARG A 1 87 ? 3.306 12.022 10.100 1.00 97.25 87 ARG A CA 1
ATOM 661 C C . ARG A 1 87 ? 1.780 12.121 10.149 1.00 97.25 87 ARG A C 1
ATOM 663 O O . ARG A 1 87 ? 1.193 12.693 9.235 1.00 97.25 87 ARG A O 1
ATOM 670 N N . GLN A 1 88 ? 1.154 11.529 11.170 1.00 97.62 88 GLN A N 1
ATOM 671 C CA . GLN A 1 88 ? -0.297 11.534 11.398 1.00 97.62 88 GLN A CA 1
ATOM 672 C C . GLN A 1 88 ? -1.124 10.892 10.262 1.00 97.62 88 GLN A C 1
ATOM 674 O O . GLN A 1 88 ? -2.331 11.108 10.164 1.00 97.62 88 GLN A O 1
ATOM 679 N N . ASN A 1 89 ? -0.482 10.081 9.414 1.00 97.75 89 ASN A N 1
ATOM 680 C CA . ASN A 1 89 ? -1.135 9.235 8.409 1.00 97.75 89 ASN A CA 1
ATOM 681 C C . ASN A 1 89 ? -1.447 7.842 8.961 1.00 97.75 89 ASN A C 1
ATOM 683 O O . ASN A 1 89 ? -0.939 7.471 10.023 1.00 97.75 89 ASN A O 1
ATOM 687 N N . ILE A 1 90 ? -2.219 7.078 8.187 1.00 97.94 90 ILE A N 1
ATOM 688 C CA . ILE A 1 90 ? -2.580 5.690 8.472 1.00 97.94 90 ILE A CA 1
ATOM 689 C C . ILE A 1 90 ? -1.932 4.764 7.437 1.00 97.94 90 ILE A C 1
ATOM 691 O O . ILE A 1 90 ? -1.880 5.108 6.253 1.00 97.94 90 ILE A O 1
ATOM 695 N N . GLU A 1 91 ? -1.468 3.593 7.869 1.00 98.19 91 GLU A N 1
ATOM 696 C CA . GLU A 1 91 ? -1.009 2.518 6.981 1.00 98.19 91 GLU A CA 1
ATOM 697 C C . GLU A 1 91 ? -1.755 1.212 7.264 1.00 98.19 91 GLU A C 1
ATOM 699 O O . GLU A 1 91 ? -2.036 0.875 8.420 1.00 98.19 91 GLU A O 1
ATOM 704 N N . LEU A 1 92 ? -2.073 0.490 6.190 1.00 98.12 92 LEU A N 1
ATOM 705 C CA . LEU A 1 92 ? -2.529 -0.894 6.221 1.00 98.12 92 LEU A CA 1
ATOM 706 C C . LEU A 1 92 ? -1.364 -1.766 5.775 1.00 98.12 92 LEU A C 1
ATOM 708 O O . LEU A 1 92 ? -0.796 -1.527 4.714 1.00 98.12 92 LEU A O 1
ATOM 712 N N . HIS A 1 93 ? -0.995 -2.74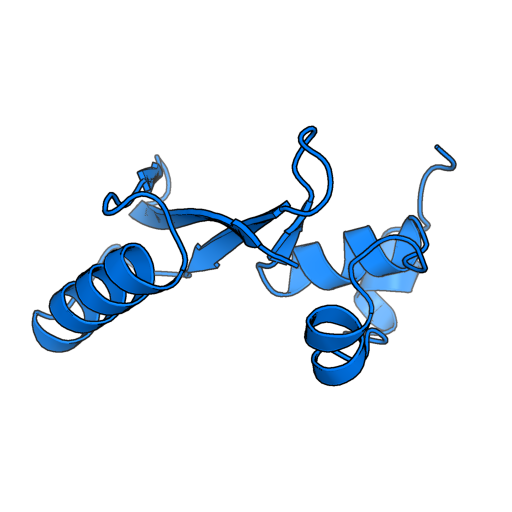8 6.584 1.00 97.44 93 HIS A N 1
ATOM 713 C CA . HIS A 1 93 ? 0.071 -3.687 6.255 1.00 97.44 93 HIS A CA 1
ATOM 714 C C . HIS A 1 93 ? -0.525 -5.012 5.797 1.00 97.44 93 HIS A C 1
ATOM 716 O O . HIS A 1 93 ? -1.601 -5.377 6.261 1.00 97.44 93 HIS A O 1
ATOM 722 N N . TRP A 1 94 ? 0.232 -5.733 4.966 1.00 97.06 94 TRP A N 1
ATOM 723 C CA . TRP A 1 94 ? -0.067 -7.107 4.558 1.00 97.06 94 TRP A CA 1
ATOM 724 C C . TRP A 1 94 ? -1.355 -7.197 3.734 1.00 97.06 94 TRP A C 1
ATOM 726 O O . TRP A 1 94 ? -2.141 -8.121 3.900 1.00 97.06 94 TRP A O 1
ATOM 736 N N . VAL A 1 95 ? -1.574 -6.199 2.874 1.00 97.00 95 VAL A N 1
ATOM 737 C CA . VAL A 1 95 ? -2.634 -6.252 1.866 1.00 97.00 95 VAL A CA 1
ATOM 738 C C . VAL A 1 95 ? -2.123 -7.123 0.730 1.00 97.00 95 VAL A C 1
ATOM 740 O O . VAL A 1 95 ? -1.098 -6.780 0.144 1.00 97.00 95 VAL A O 1
ATOM 743 N N . GLU A 1 96 ? -2.789 -8.247 0.485 1.00 94.94 96 GLU A N 1
ATOM 744 C CA . GLU A 1 96 ? -2.443 -9.199 -0.579 1.00 94.94 96 GLU A CA 1
ATOM 745 C C . GLU A 1 96 ? -2.554 -8.549 -1.967 1.00 94.94 96 GLU A C 1
ATOM 747 O O . GLU A 1 96 ? -3.283 -7.562 -2.139 1.00 94.94 96 GLU A O 1
ATOM 752 N N . ASP A 1 97 ? -1.736 -9.042 -2.896 1.00 88.00 97 ASP A N 1
ATOM 753 C CA . ASP A 1 97 ? -1.550 -8.498 -4.239 1.00 88.00 97 ASP A CA 1
ATOM 754 C C . ASP A 1 97 ? -2.673 -8.799 -5.230 1.00 88.00 97 ASP A C 1
ATOM 756 O O . ASP A 1 97 ? -3.425 -9.784 -5.059 1.00 88.00 97 ASP A O 1
#

Foldseek 3Di:
DDADPLVVLVVVAQPDDVVCCVVVNDPPDDNSNQSNCVVVQWHDDPDGQWTKGKDDDPPLDQDPVNVVVVQVCCVVFHDSDWDQDPVSIIIGTGRGD

Secondary structure (DSSP, 8-state):
-PPP-HHHHHHH-----HHHHHHH-GGG--HHHHHHHHHTTEEE-SSTTEEEEEEP-GGG---HHHHHHHHHHHHHHSSS--EEPTTS-EEEEEEE-